Protein AF-A0A957CMR3-F1 (afdb_monomer_lite)

Foldseek 3Di:
DCVVVVVVVVVPDDLVNLQVLLVVLLVVLLVCLVCCVDPNVVVSLVVCVVCVVSNVSSCVSCVVVVVVVSVVSNVNSVVSSVVVVVVPD

pLDDT: mean 84.68, std 15.1, range [46.19, 97.25]

Secondary structure (DSSP, 8-state):
--HHHHHHHHHT--HHHHHHHHHHHHHHHHHTTTGGGSTTHHHHHHHHHHTHHHHHHHHHHHHHTT-HHHHHHHHHHHHHHHHHHHH--

Structure (mmCIF, N/CA/C/O backbone):
data_AF-A0A957CMR3-F1
#
_entry.id   AF-A0A957CMR3-F1
#
loop_
_atom_site.group_PDB
_atom_site.id
_atom_site.type_symbol
_atom_site.label_atom_id
_atom_site.label_alt_id
_atom_site.label_comp_id
_atom_site.label_asym_id
_atom_site.label_entity_id
_atom_site.label_seq_id
_atom_site.pdbx_PDB_ins_code
_atom_site.Cartn_x
_atom_site.Cartn_y
_atom_site.Cartn_z
_atom_site.occupancy
_atom_site.B_iso_or_equiv
_atom_site.auth_seq_id
_atom_site.auth_comp_id
_atom_site.auth_asym_id
_atom_site.auth_atom_id
_atom_site.pdbx_PDB_model_num
ATOM 1 N N . MET A 1 1 ? -13.699 -19.326 5.487 1.00 48.66 1 MET A N 1
ATOM 2 C CA . MET A 1 1 ? -13.401 -19.117 6.920 1.00 48.66 1 MET A CA 1
ATOM 3 C C . MET A 1 1 ? -12.350 -18.000 7.036 1.00 48.66 1 MET A C 1
ATOM 5 O O . MET A 1 1 ? -11.195 -18.280 7.295 1.00 48.66 1 MET A O 1
ATOM 9 N N . HIS A 1 2 ? -12.736 -16.751 6.732 1.00 55.94 2 HIS A N 1
ATOM 10 C CA . HIS A 1 2 ? -11.888 -15.536 6.802 1.00 55.94 2 HIS A CA 1
ATOM 11 C C . HIS A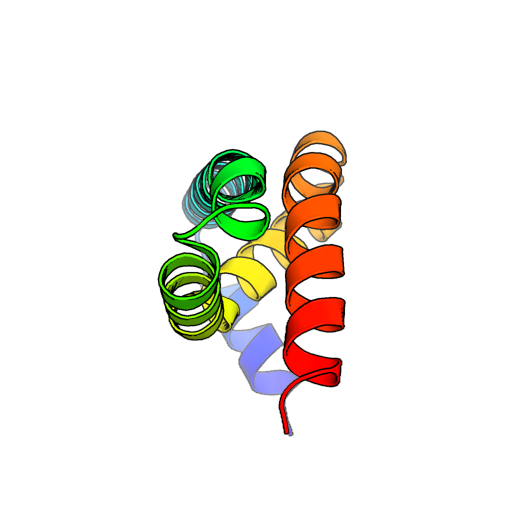 1 2 ? -12.691 -14.302 7.275 1.00 55.94 2 HIS A C 1
ATOM 13 O O . HIS A 1 2 ? -12.105 -13.375 7.823 1.00 55.94 2 HIS A O 1
ATOM 19 N N . GLU A 1 3 ? -14.024 -14.315 7.134 1.00 50.59 3 GLU A N 1
ATOM 20 C CA . GLU A 1 3 ? -14.927 -13.247 7.596 1.00 50.59 3 GLU A CA 1
ATOM 21 C C . GLU A 1 3 ? -14.774 -12.913 9.089 1.00 50.59 3 GLU A C 1
ATOM 23 O O . GLU A 1 3 ? -14.568 -11.759 9.448 1.00 50.59 3 GLU A O 1
ATOM 28 N N . LEU A 1 4 ? -14.807 -13.930 9.958 1.00 52.91 4 LEU A N 1
ATOM 29 C CA . LEU A 1 4 ? -14.782 -13.756 11.416 1.00 52.91 4 LEU A CA 1
ATOM 30 C C . LEU A 1 4 ? -13.436 -13.230 11.937 1.00 52.91 4 LEU A C 1
ATOM 32 O O . LEU A 1 4 ? -13.407 -12.448 12.880 1.00 52.91 4 LEU A O 1
ATOM 36 N N . LEU A 1 5 ? -12.323 -13.609 11.301 1.00 53.28 5 LEU A N 1
ATOM 37 C CA . LEU A 1 5 ? -10.995 -13.092 11.653 1.00 53.28 5 LEU A CA 1
ATOM 38 C C . LEU A 1 5 ? -10.795 -11.653 11.158 1.00 53.28 5 LEU A C 1
ATOM 40 O O . LEU A 1 5 ? -10.177 -10.858 11.862 1.00 53.28 5 LEU A O 1
ATOM 44 N N . ARG A 1 6 ? -11.357 -11.289 9.994 1.00 56.09 6 ARG A N 1
ATOM 45 C CA . ARG A 1 6 ? -11.394 -9.889 9.536 1.00 56.09 6 ARG A CA 1
ATOM 46 C C . ARG A 1 6 ? -12.254 -9.020 10.447 1.00 56.09 6 ARG A C 1
ATOM 48 O O . ARG A 1 6 ? -11.821 -7.927 10.788 1.00 56.09 6 ARG A O 1
ATOM 55 N N . GLN A 1 7 ? -13.427 -9.501 10.859 1.00 53.47 7 GLN A N 1
ATOM 56 C CA . GLN A 1 7 ? -14.305 -8.776 11.782 1.00 53.47 7 GLN A CA 1
ATOM 57 C C . GLN A 1 7 ? -13.641 -8.579 13.150 1.00 53.47 7 GLN A C 1
ATOM 59 O O . GLN A 1 7 ? -13.606 -7.460 13.648 1.00 53.47 7 GLN A O 1
ATOM 64 N N . TYR A 1 8 ? -12.990 -9.608 13.697 1.00 47.62 8 TYR A N 1
ATOM 65 C CA . TYR A 1 8 ? -12.286 -9.498 14.977 1.00 47.62 8 TYR A CA 1
ATOM 66 C C . TYR A 1 8 ? -11.049 -8.580 14.922 1.00 47.62 8 TYR A C 1
ATOM 68 O O . TYR A 1 8 ? -10.788 -7.821 15.853 1.00 47.62 8 TYR A O 1
ATOM 76 N N . ALA A 1 9 ? -10.293 -8.599 13.817 1.00 52.66 9 ALA A N 1
ATOM 77 C CA . ALA A 1 9 ? -9.172 -7.677 13.611 1.00 52.66 9 ALA A CA 1
ATOM 78 C C . ALA A 1 9 ? -9.629 -6.226 13.357 1.00 52.66 9 ALA A C 1
ATOM 80 O O . ALA A 1 9 ? -8.901 -5.288 13.684 1.00 52.66 9 ALA A O 1
ATOM 81 N N . ALA A 1 10 ? -10.821 -6.038 12.782 1.00 55.91 10 ALA A N 1
ATOM 82 C CA . ALA A 1 10 ? -11.436 -4.729 12.585 1.00 55.91 10 ALA A CA 1
ATOM 83 C C . ALA A 1 10 ? -11.957 -4.125 13.902 1.00 55.91 10 ALA A C 1
ATOM 85 O O . ALA A 1 10 ? -11.851 -2.919 14.090 1.00 55.91 10 ALA A O 1
ATOM 86 N N . GLU A 1 11 ? -12.447 -4.946 14.835 1.00 55.59 11 GLU A N 1
ATOM 87 C CA . GLU A 1 11 ? -12.991 -4.488 16.125 1.00 55.59 11 GLU A CA 1
ATOM 88 C C . GLU A 1 11 ? -11.926 -4.016 17.134 1.00 55.59 11 GLU A C 1
ATOM 90 O O . GLU A 1 11 ? -12.252 -3.290 18.070 1.00 55.59 11 GLU A O 1
ATOM 95 N N . GLN A 1 12 ? -10.650 -4.379 16.951 1.00 55.88 12 GLN A N 1
ATOM 96 C CA . GLN A 1 12 ? -9.552 -4.018 17.866 1.00 55.88 12 GLN A CA 1
ATOM 97 C C . GLN A 1 12 ? -8.567 -2.977 17.320 1.00 55.88 12 GLN A C 1
ATOM 99 O O . GLN A 1 12 ? -7.622 -2.600 18.018 1.00 55.88 12 GLN A O 1
ATOM 104 N N . ARG A 1 13 ? -8.736 -2.511 16.080 1.00 65.81 13 ARG A N 1
ATOM 105 C CA . ARG A 1 13 ? -7.801 -1.553 15.484 1.00 65.81 13 ARG A CA 1
ATOM 106 C C . ARG A 1 13 ? -8.168 -0.129 15.874 1.00 65.81 13 ARG A C 1
ATOM 108 O O . ARG A 1 13 ? -9.234 0.355 15.517 1.00 65.81 13 ARG A O 1
ATOM 115 N N . ASP A 1 14 ? -7.240 0.548 16.547 1.00 83.31 14 ASP A N 1
ATOM 116 C CA . ASP A 1 14 ? -7.252 2.004 16.676 1.00 83.31 14 ASP A CA 1
ATOM 117 C C . ASP A 1 14 ? -7.383 2.631 15.269 1.00 83.31 14 ASP A C 1
ATOM 119 O O . ASP A 1 14 ? -6.480 2.449 14.439 1.00 83.31 14 ASP A O 1
ATOM 123 N N . PRO A 1 15 ? -8.487 3.345 14.971 1.00 84.12 15 PRO A N 1
ATOM 124 C CA . PRO A 1 15 ? -8.714 3.944 13.660 1.00 84.12 15 PRO A CA 1
ATOM 125 C C . PRO A 1 15 ? -7.595 4.902 13.243 1.00 84.12 15 PRO A C 1
ATOM 127 O O . PRO A 1 15 ? -7.244 4.961 12.065 1.00 84.12 15 PRO A O 1
ATOM 130 N N . ALA A 1 16 ? -6.978 5.611 14.196 1.00 87.94 16 ALA A N 1
ATOM 131 C CA . ALA A 1 16 ? -5.874 6.519 13.903 1.00 87.94 16 ALA A CA 1
ATOM 132 C C . ALA A 1 16 ? -4.623 5.749 13.455 1.00 87.94 16 ALA A C 1
ATOM 134 O O . ALA A 1 16 ? -3.978 6.124 12.473 1.00 87.94 16 ALA A O 1
ATOM 135 N N . ALA A 1 17 ? -4.314 4.633 14.121 1.00 89.38 17 ALA A N 1
ATOM 136 C CA . ALA A 1 17 ? -3.221 3.751 13.726 1.00 89.38 17 ALA A CA 1
ATOM 137 C C . ALA A 1 17 ? -3.485 3.093 12.361 1.00 89.38 17 ALA A C 1
ATOM 139 O O . ALA A 1 17 ? -2.578 3.009 11.531 1.00 89.38 17 ALA A O 1
ATOM 140 N N . ALA A 1 18 ? -4.726 2.673 12.093 1.00 89.38 18 ALA A N 1
ATOM 141 C CA . ALA A 1 18 ? -5.117 2.103 10.805 1.00 89.38 18 ALA A CA 1
ATOM 142 C C . ALA A 1 18 ? -4.988 3.122 9.661 1.00 89.38 18 ALA A C 1
ATOM 144 O O . ALA A 1 18 ? -4.453 2.786 8.602 1.00 89.38 18 ALA A O 1
ATOM 145 N N . ALA A 1 19 ? -5.416 4.367 9.882 1.00 91.69 19 ALA A N 1
ATOM 146 C CA . ALA A 1 19 ? -5.289 5.450 8.913 1.00 91.69 19 ALA A CA 1
ATOM 147 C C . ALA A 1 19 ? -3.820 5.831 8.664 1.00 91.69 19 ALA A C 1
ATOM 149 O O . ALA A 1 19 ? -3.414 5.995 7.514 1.00 91.69 19 ALA A O 1
ATOM 150 N N . ALA A 1 20 ? -2.994 5.915 9.713 1.00 93.31 20 ALA A N 1
ATOM 151 C CA . ALA A 1 20 ? -1.560 6.184 9.577 1.00 93.31 20 ALA A CA 1
ATOM 152 C C . ALA A 1 20 ? -0.838 5.069 8.802 1.00 93.31 20 ALA A C 1
ATOM 154 O O . ALA A 1 20 ? -0.037 5.344 7.907 1.00 93.31 20 ALA A O 1
ATOM 155 N N . HIS A 1 21 ? -1.170 3.811 9.096 1.00 94.75 21 HIS A N 1
ATOM 156 C CA . HIS A 1 21 ? -0.684 2.653 8.353 1.00 94.75 21 HIS A CA 1
ATOM 157 C C . HIS A 1 21 ? -1.100 2.714 6.876 1.00 94.75 21 HIS A C 1
ATOM 159 O O . HIS A 1 21 ? -0.271 2.516 5.988 1.00 94.75 21 HIS A O 1
ATOM 165 N N . ALA A 1 22 ? -2.368 3.027 6.596 1.00 94.81 22 ALA A N 1
ATOM 166 C CA . ALA A 1 22 ? -2.862 3.145 5.229 1.00 94.81 22 ALA A CA 1
ATOM 167 C C . ALA A 1 22 ? -2.156 4.262 4.448 1.00 94.81 22 ALA A C 1
ATOM 169 O O . ALA A 1 22 ? -1.718 4.037 3.320 1.00 94.81 22 ALA A O 1
ATOM 170 N N . ALA A 1 23 ? -1.965 5.428 5.071 1.00 96.69 23 ALA A N 1
ATOM 171 C CA . ALA A 1 23 ? -1.217 6.538 4.490 1.00 96.69 23 ALA A CA 1
ATOM 172 C C . ALA A 1 23 ? 0.234 6.147 4.165 1.00 96.69 23 ALA A C 1
ATOM 174 O O . ALA A 1 23 ? 0.727 6.445 3.076 1.00 96.69 23 ALA A O 1
ATOM 175 N N . TYR A 1 24 ? 0.907 5.453 5.089 1.00 97.25 24 TYR A N 1
ATOM 176 C CA . TYR A 1 24 ? 2.276 4.981 4.893 1.00 97.25 24 TYR A CA 1
ATOM 177 C C . TYR A 1 24 ? 2.380 4.057 3.677 1.00 97.25 24 TYR A C 1
ATOM 179 O O . TYR A 1 24 ? 3.195 4.303 2.788 1.00 97.25 24 TYR A O 1
ATOM 187 N N . PHE A 1 25 ? 1.533 3.027 3.603 1.00 96.44 25 PHE A N 1
ATOM 188 C CA . PHE A 1 25 ? 1.592 2.061 2.506 1.00 96.44 25 PHE A CA 1
ATOM 189 C C . PHE A 1 25 ? 1.133 2.645 1.167 1.00 96.44 25 PHE A C 1
ATOM 191 O O . PHE A 1 25 ? 1.649 2.230 0.130 1.00 96.44 25 PHE A O 1
ATOM 198 N N . ALA A 1 26 ? 0.249 3.649 1.169 1.00 96.25 26 ALA A N 1
ATOM 199 C CA . ALA A 1 26 ? -0.098 4.390 -0.040 1.00 96.25 26 ALA A CA 1
ATOM 200 C C . ALA A 1 26 ? 1.118 5.110 -0.637 1.00 96.25 26 ALA A C 1
ATOM 202 O O . ALA A 1 26 ? 1.435 4.918 -1.813 1.00 96.25 26 ALA A O 1
ATOM 203 N N . VAL A 1 27 ? 1.851 5.860 0.191 1.00 96.88 27 VAL A N 1
ATOM 204 C CA . VAL A 1 27 ? 3.083 6.539 -0.234 1.00 96.88 27 VAL A CA 1
ATOM 205 C C . VAL A 1 27 ? 4.150 5.519 -0.628 1.00 96.88 27 VAL A C 1
ATOM 207 O O . VAL A 1 27 ? 4.750 5.633 -1.695 1.00 96.88 27 VAL A O 1
ATOM 210 N N . TRP A 1 28 ? 4.366 4.491 0.193 1.00 96.19 28 TRP A N 1
ATOM 211 C CA . TRP A 1 28 ? 5.354 3.447 -0.069 1.00 96.19 28 TRP A CA 1
ATOM 212 C C . TRP A 1 28 ? 5.116 2.769 -1.425 1.00 96.19 28 TRP A C 1
ATOM 214 O O . TRP A 1 28 ? 6.040 2.687 -2.233 1.00 96.19 28 TRP A O 1
ATOM 224 N N . MET A 1 29 ? 3.874 2.385 -1.736 1.00 94.88 29 MET A N 1
ATOM 225 C CA . MET A 1 29 ? 3.520 1.819 -3.041 1.00 94.88 29 MET A CA 1
ATOM 226 C C . MET A 1 29 ? 3.781 2.796 -4.191 1.00 94.88 29 MET A C 1
ATOM 228 O O . MET A 1 29 ? 4.377 2.405 -5.197 1.00 94.88 29 MET A O 1
ATOM 232 N N . ALA A 1 30 ? 3.403 4.069 -4.043 1.00 93.81 30 ALA A N 1
ATOM 233 C CA . ALA A 1 30 ? 3.629 5.081 -5.074 1.00 93.81 30 ALA A CA 1
ATOM 234 C C . ALA A 1 30 ? 5.126 5.272 -5.383 1.00 93.81 30 ALA A C 1
ATOM 236 O O . ALA A 1 30 ? 5.508 5.405 -6.547 1.00 93.81 30 ALA A O 1
ATOM 237 N N . THR A 1 31 ? 5.992 5.207 -4.365 1.00 92.62 31 THR A N 1
ATOM 238 C CA . THR A 1 31 ? 7.451 5.328 -4.549 1.00 92.62 31 THR A CA 1
ATOM 239 C C . THR A 1 31 ? 8.082 4.148 -5.288 1.00 92.62 31 THR A C 1
ATOM 241 O O . THR A 1 31 ? 9.168 4.297 -5.838 1.00 92.62 31 THR A O 1
ATOM 244 N N . ARG A 1 32 ? 7.400 2.996 -5.364 1.00 90.44 32 ARG A N 1
ATOM 245 C CA . ARG A 1 32 ? 7.895 1.777 -6.028 1.00 90.44 32 ARG A CA 1
ATOM 246 C C . ARG A 1 32 ? 7.550 1.697 -7.513 1.00 90.44 32 ARG A C 1
ATOM 248 O O . ARG A 1 32 ? 8.071 0.832 -8.211 1.00 90.44 32 ARG A O 1
ATOM 255 N N . VAL A 1 33 ? 6.700 2.589 -8.031 1.00 86.25 33 VAL A N 1
ATOM 256 C CA . VAL A 1 33 ? 6.321 2.603 -9.458 1.00 86.25 33 VAL A CA 1
ATOM 257 C C . VAL A 1 33 ? 7.531 2.698 -10.403 1.00 86.25 33 VAL A C 1
ATOM 259 O O . VAL A 1 33 ? 7.522 1.976 -11.402 1.00 86.25 33 VAL A O 1
ATOM 262 N N . PRO A 1 34 ? 8.558 3.534 -10.146 1.00 87.75 34 PRO A N 1
ATOM 263 C CA . PRO A 1 34 ? 9.754 3.583 -10.989 1.00 87.75 34 PRO A CA 1
ATOM 264 C C . PRO A 1 34 ? 10.564 2.284 -10.924 1.00 87.75 34 PRO A C 1
ATOM 266 O O . PRO A 1 34 ? 10.917 1.746 -11.968 1.00 87.75 34 PRO A O 1
ATOM 269 N N . GLU A 1 35 ? 10.758 1.740 -9.720 1.00 88.75 35 GLU A N 1
ATOM 270 C CA . GLU A 1 35 ? 11.526 0.507 -9.486 1.00 88.75 35 GLU A CA 1
ATOM 271 C C . GLU A 1 35 ? 10.859 -0.717 -10.142 1.00 88.75 35 GLU A C 1
ATOM 273 O O . GLU A 1 35 ? 11.519 -1.640 -10.599 1.00 88.75 35 GLU A O 1
ATOM 278 N N . LEU A 1 36 ? 9.529 -0.712 -10.275 1.00 84.44 36 LEU A N 1
ATOM 279 C CA . LEU A 1 36 ? 8.777 -1.720 -11.033 1.00 84.44 36 LEU A CA 1
ATOM 280 C C . LEU A 1 36 ? 8.968 -1.634 -12.561 1.00 84.44 36 LEU A C 1
ATOM 282 O O . LEU A 1 36 ? 8.377 -2.433 -13.288 1.00 84.44 36 LEU A O 1
ATOM 286 N N . ARG A 1 37 ? 9.709 -0.643 -13.068 1.00 84.06 37 ARG A N 1
ATOM 287 C CA . ARG A 1 37 ? 9.923 -0.394 -14.504 1.00 84.06 37 ARG A CA 1
ATOM 288 C C . ARG A 1 37 ? 11.392 -0.464 -14.920 1.00 84.06 37 ARG A C 1
ATOM 290 O O . ARG A 1 37 ? 11.667 -0.320 -16.110 1.00 84.06 37 ARG A O 1
ATOM 297 N N . ASP A 1 38 ? 12.310 -0.640 -13.979 1.00 88.75 38 ASP A N 1
ATOM 298 C CA . ASP A 1 38 ? 13.748 -0.603 -14.228 1.00 88.75 38 ASP A CA 1
ATOM 299 C C . ASP A 1 38 ? 14.440 -1.917 -13.823 1.00 88.75 38 ASP A C 1
ATOM 301 O O . ASP A 1 38 ? 13.808 -2.955 -13.613 1.00 88.75 38 ASP A O 1
ATOM 305 N N . GLU A 1 39 ? 15.769 -1.891 -13.762 1.00 86.19 39 GLU A N 1
ATOM 306 C CA . GLU A 1 39 ? 16.603 -3.035 -13.388 1.00 86.19 39 GLU A CA 1
ATOM 307 C C . GLU A 1 39 ? 16.356 -3.553 -11.958 1.00 86.19 39 GLU A C 1
ATOM 309 O O . GLU A 1 39 ? 16.709 -4.693 -11.650 1.00 86.19 39 GLU A O 1
ATOM 314 N N . ARG A 1 40 ? 15.683 -2.773 -11.101 1.00 88.31 40 ARG A N 1
ATOM 315 C CA . ARG A 1 40 ? 15.304 -3.147 -9.731 1.00 88.31 40 ARG A CA 1
ATOM 316 C C . ARG A 1 40 ? 13.946 -3.841 -9.646 1.00 88.31 40 ARG A C 1
ATOM 318 O O . ARG A 1 40 ? 13.520 -4.203 -8.549 1.00 88.31 40 ARG A O 1
ATOM 325 N N . GLN A 1 41 ? 13.294 -4.114 -10.781 1.00 91.19 41 GLN A N 1
ATOM 326 C CA . GLN A 1 41 ? 11.964 -4.731 -10.831 1.00 91.19 41 GLN A CA 1
ATOM 327 C C . GLN A 1 41 ? 11.865 -6.005 -9.983 1.00 91.19 41 GLN A C 1
ATOM 329 O O . GLN A 1 41 ? 10.883 -6.185 -9.269 1.00 91.19 41 GLN A O 1
ATOM 334 N N . GLY A 1 42 ? 12.867 -6.889 -10.029 1.00 88.62 42 GLY A N 1
ATOM 335 C CA . GLY A 1 42 ? 12.857 -8.129 -9.243 1.00 88.62 42 GLY A CA 1
ATOM 336 C C . GLY A 1 42 ? 12.837 -7.885 -7.729 1.00 88.62 42 GLY A C 1
ATOM 337 O O . GLY A 1 42 ? 12.057 -8.514 -7.015 1.00 88.62 42 GLY A O 1
ATOM 338 N N . GLU A 1 43 ? 13.643 -6.934 -7.251 1.00 91.69 43 GLU A N 1
ATOM 339 C CA . GLU A 1 43 ? 13.691 -6.522 -5.842 1.00 91.69 43 GLU A CA 1
ATOM 340 C C . GLU A 1 43 ? 12.362 -5.882 -5.420 1.00 91.69 43 GLU A C 1
ATOM 342 O O . GLU A 1 43 ? 11.769 -6.282 -4.417 1.00 91.69 43 GLU A O 1
ATOM 347 N N . ALA A 1 44 ? 11.839 -4.953 -6.225 1.00 91.56 44 ALA A N 1
ATOM 348 C CA . ALA A 1 44 ? 10.567 -4.289 -5.956 1.00 91.56 44 ALA A CA 1
ATOM 349 C C . ALA A 1 44 ? 9.392 -5.281 -5.912 1.00 91.56 44 ALA A C 1
ATOM 351 O O . ALA A 1 44 ? 8.556 -5.210 -5.011 1.00 91.56 44 ALA A O 1
ATOM 352 N N . LEU A 1 45 ? 9.344 -6.250 -6.834 1.00 91.94 45 LEU A N 1
ATOM 353 C CA . LEU A 1 45 ? 8.347 -7.324 -6.817 1.00 91.94 45 LEU A CA 1
ATOM 354 C C . LEU A 1 45 ? 8.454 -8.175 -5.548 1.00 91.94 45 LEU A C 1
ATOM 356 O O . LEU A 1 45 ? 7.429 -8.498 -4.949 1.00 91.94 45 LEU A O 1
ATOM 360 N N . HIS A 1 46 ? 9.671 -8.526 -5.125 1.00 92.19 46 HIS A N 1
ATOM 361 C CA . HIS A 1 46 ? 9.884 -9.306 -3.909 1.00 92.19 46 HIS A CA 1
ATOM 362 C C . HIS A 1 46 ? 9.423 -8.549 -2.655 1.00 92.19 46 HIS A C 1
ATOM 364 O O . HIS A 1 46 ? 8.684 -9.105 -1.843 1.00 92.19 46 HIS A O 1
ATOM 370 N N . LEU A 1 47 ? 9.783 -7.269 -2.530 1.00 93.06 47 LEU A N 1
ATOM 371 C CA . LEU A 1 47 ? 9.374 -6.421 -1.408 1.00 93.06 47 LEU A CA 1
ATOM 372 C C . LEU A 1 47 ? 7.853 -6.227 -1.360 1.00 93.06 47 LEU A C 1
ATOM 374 O O . LEU A 1 47 ? 7.250 -6.357 -0.299 1.00 93.06 47 LEU A O 1
ATOM 378 N 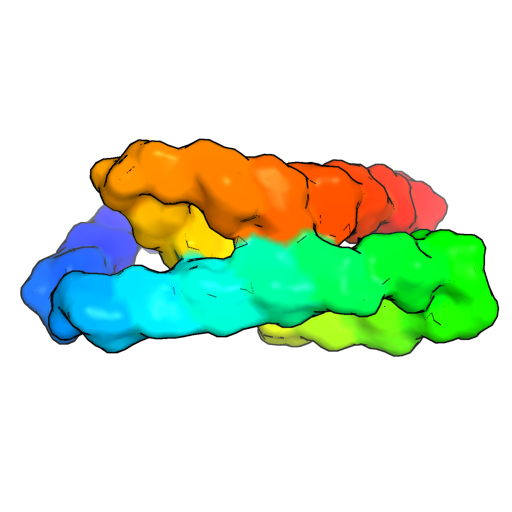N . ILE A 1 48 ? 7.212 -5.972 -2.505 1.00 92.19 48 ILE A N 1
ATOM 379 C CA . ILE A 1 48 ? 5.747 -5.857 -2.582 1.00 92.19 48 ILE A CA 1
ATOM 380 C C . ILE A 1 48 ? 5.076 -7.188 -2.235 1.00 92.19 48 ILE A C 1
ATOM 382 O O . ILE A 1 48 ? 4.040 -7.184 -1.578 1.00 92.19 48 ILE A O 1
ATOM 386 N N . ALA A 1 49 ? 5.652 -8.326 -2.630 1.00 91.69 49 ALA A N 1
ATOM 387 C CA . ALA A 1 49 ? 5.122 -9.635 -2.259 1.00 91.69 49 ALA A CA 1
ATOM 388 C C . ALA A 1 49 ? 5.217 -9.895 -0.747 1.00 91.69 49 ALA A C 1
ATOM 390 O O . ALA A 1 49 ? 4.263 -10.415 -0.170 1.00 91.69 49 ALA A O 1
ATOM 391 N N . LEU A 1 50 ? 6.329 -9.508 -0.112 1.00 93.44 50 LEU A N 1
ATOM 392 C CA . LEU A 1 50 ? 6.525 -9.632 1.335 1.00 93.44 50 LEU A CA 1
ATOM 393 C C . LEU A 1 50 ? 5.515 -8.779 2.118 1.00 93.44 50 LEU A C 1
ATOM 395 O O . LEU A 1 50 ? 4.929 -9.244 3.091 1.00 93.44 50 LEU A O 1
ATOM 399 N N . GLU A 1 51 ? 5.266 -7.558 1.646 1.00 94.38 51 GLU A N 1
ATOM 400 C CA . GLU A 1 51 ? 4.377 -6.585 2.289 1.00 94.38 51 GLU A CA 1
ATOM 401 C C . GLU A 1 51 ? 2.922 -6.654 1.791 1.00 94.38 51 GLU A C 1
ATOM 403 O O . GLU A 1 51 ? 2.090 -5.831 2.175 1.00 94.38 51 GLU A O 1
ATOM 408 N N . PHE A 1 52 ? 2.571 -7.629 0.944 1.00 90.62 52 PHE A N 1
ATOM 409 C CA . PHE A 1 52 ? 1.280 -7.641 0.249 1.00 90.62 52 PHE A CA 1
ATOM 410 C C . PHE A 1 52 ? 0.083 -7.632 1.209 1.00 90.62 52 PHE A C 1
ATOM 412 O O . PHE A 1 52 ? -0.898 -6.936 0.959 1.00 90.62 52 PHE A O 1
ATOM 419 N N . GLY A 1 53 ? 0.172 -8.349 2.335 1.00 89.50 53 GLY A N 1
ATOM 420 C CA . GLY A 1 53 ? -0.878 -8.343 3.361 1.00 89.50 53 GLY A CA 1
ATOM 421 C C . GLY A 1 53 ? -1.061 -6.974 4.030 1.00 89.50 53 GLY A C 1
ATOM 422 O O . GLY A 1 53 ? -2.186 -6.579 4.337 1.00 89.50 53 GLY A O 1
ATOM 423 N N . ASN A 1 54 ? 0.024 -6.213 4.199 1.00 91.56 54 ASN A N 1
ATOM 424 C CA . ASN A 1 54 ? -0.036 -4.854 4.732 1.00 91.56 54 ASN A CA 1
ATOM 425 C C . ASN A 1 54 ? -0.606 -3.878 3.694 1.00 91.56 54 ASN A C 1
ATOM 427 O O . ASN A 1 54 ? -1.450 -3.047 4.028 1.00 91.56 54 ASN A O 1
ATOM 431 N N . VAL A 1 55 ? -0.244 -4.032 2.419 1.00 94.00 55 VAL A N 1
ATOM 432 C CA . VAL A 1 55 ? -0.840 -3.253 1.323 1.00 94.00 55 VAL A CA 1
ATOM 433 C C . VAL A 1 55 ? -2.338 -3.552 1.174 1.00 94.00 55 VAL A C 1
ATOM 435 O O . VAL A 1 55 ? -3.130 -2.626 1.017 1.00 94.00 55 VAL A O 1
ATOM 438 N N . GLU A 1 56 ? -2.762 -4.814 1.291 1.00 92.75 56 GLU A N 1
ATOM 439 C CA . GLU A 1 56 ? -4.184 -5.182 1.278 1.00 92.75 56 GLU A CA 1
ATOM 440 C C . GLU A 1 56 ? -4.927 -4.541 2.460 1.00 92.75 56 GLU A C 1
ATOM 442 O O . GLU A 1 56 ? -5.983 -3.937 2.272 1.00 92.75 56 GLU A O 1
ATOM 447 N N . ALA A 1 57 ? -4.363 -4.604 3.669 1.00 91.94 57 ALA A N 1
ATOM 448 C CA . ALA A 1 57 ? -4.946 -3.955 4.839 1.00 91.94 57 ALA A CA 1
ATOM 449 C C . ALA A 1 57 ? -5.070 -2.431 4.661 1.00 91.94 57 ALA A C 1
ATOM 451 O O . ALA A 1 57 ? -6.112 -1.863 4.985 1.00 91.94 57 ALA A O 1
ATOM 452 N N . ALA A 1 58 ? -4.042 -1.776 4.115 1.00 94.06 58 ALA A N 1
ATOM 453 C CA . ALA A 1 58 ? -4.058 -0.350 3.794 1.00 94.06 58 ALA A CA 1
ATOM 454 C C . ALA A 1 58 ? -5.136 0.004 2.758 1.00 94.06 58 ALA A C 1
ATOM 456 O O . ALA A 1 58 ? -5.849 0.995 2.922 1.00 94.06 58 ALA A O 1
ATOM 457 N N . TRP A 1 59 ? -5.298 -0.827 1.726 1.00 94.06 59 TRP A N 1
ATOM 458 C CA . TRP A 1 59 ? -6.337 -0.672 0.710 1.00 94.06 59 TRP A CA 1
ATOM 459 C C . TRP A 1 59 ? -7.746 -0.762 1.304 1.00 94.06 59 TRP A C 1
ATOM 461 O O . TRP A 1 59 ? -8.594 0.072 0.995 1.00 94.06 59 TRP A O 1
ATOM 471 N N . GLN A 1 60 ? -7.999 -1.736 2.187 1.00 93.81 60 GLN A N 1
ATOM 472 C CA . GLN A 1 60 ? -9.302 -1.875 2.848 1.00 93.81 60 GLN A CA 1
ATOM 473 C C . GLN A 1 60 ? -9.622 -0.674 3.745 1.00 93.81 60 GLN A C 1
ATOM 475 O O . GLN A 1 60 ? -10.743 -0.172 3.697 1.00 93.81 60 GLN A O 1
ATOM 480 N N . THR A 1 61 ? -8.644 -0.161 4.501 1.00 93.44 61 THR A N 1
ATOM 481 C CA . THR A 1 61 ? -8.823 1.077 5.277 1.00 93.44 61 THR A CA 1
ATOM 482 C C . THR A 1 61 ? -9.121 2.266 4.363 1.00 93.44 61 THR A C 1
ATOM 484 O O . THR A 1 61 ? -10.059 3.015 4.613 1.00 93.44 61 THR A O 1
ATOM 487 N N . ALA A 1 62 ? -8.379 2.424 3.262 1.00 94.00 62 ALA A N 1
ATOM 488 C CA . ALA A 1 62 ? -8.603 3.520 2.323 1.00 94.00 62 ALA A CA 1
ATOM 489 C C . ALA A 1 62 ? -9.990 3.456 1.654 1.00 94.00 62 ALA A C 1
ATOM 491 O O . ALA A 1 62 ? -10.603 4.498 1.427 1.00 94.00 62 ALA A O 1
ATOM 492 N N . LEU A 1 63 ? -10.502 2.252 1.368 1.00 93.75 63 LEU A N 1
ATOM 493 C CA . LEU A 1 63 ? -11.875 2.047 0.898 1.00 93.75 63 LEU A CA 1
ATOM 494 C C . LEU A 1 63 ? -12.907 2.428 1.964 1.00 93.75 63 LEU A C 1
ATOM 496 O O . LEU A 1 63 ? -13.847 3.154 1.651 1.00 93.75 63 LEU A O 1
ATOM 500 N N . ALA A 1 64 ? -12.732 1.958 3.203 1.00 92.25 64 ALA A N 1
ATOM 501 C CA . ALA A 1 64 ? -13.649 2.250 4.304 1.00 92.25 64 ALA A CA 1
ATOM 502 C C . ALA A 1 64 ? -13.748 3.761 4.587 1.00 92.25 64 ALA A C 1
ATOM 504 O O . ALA A 1 64 ? -14.843 4.284 4.787 1.00 92.25 64 ALA A O 1
ATOM 505 N N . ASP A 1 65 ? -12.619 4.467 4.503 1.00 91.69 65 ASP A N 1
ATOM 506 C CA . ASP A 1 65 ? -12.520 5.902 4.787 1.00 91.69 65 ASP A CA 1
ATOM 507 C C . ASP A 1 65 ? -12.757 6.793 3.549 1.00 91.69 65 ASP A C 1
ATOM 509 O O . ASP A 1 65 ? -12.606 8.014 3.624 1.00 91.69 65 ASP A O 1
ATOM 513 N N . ASN A 1 66 ? -13.113 6.217 2.392 1.00 94.88 66 ASN A N 1
ATOM 514 C CA . ASN A 1 66 ? -13.271 6.922 1.108 1.00 94.88 66 ASN A CA 1
ATOM 515 C C . ASN A 1 66 ? -12.043 7.769 0.701 1.00 94.88 66 ASN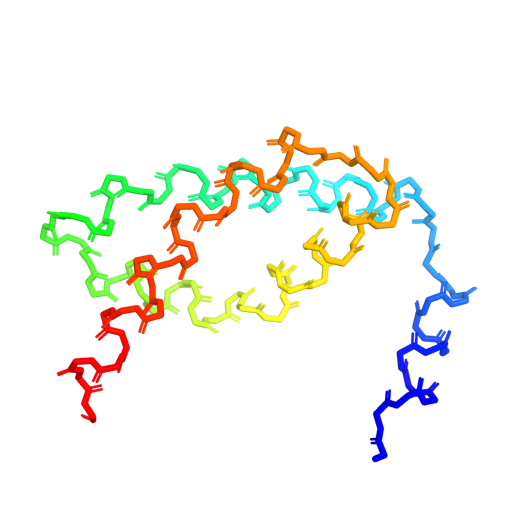 A C 1
ATOM 517 O O . ASN A 1 66 ? -12.159 8.832 0.085 1.00 94.88 66 ASN A O 1
ATOM 521 N N . ARG A 1 67 ? -10.836 7.297 1.027 1.00 96.44 67 ARG A N 1
ATOM 522 C CA . ARG A 1 67 ? -9.558 7.946 0.699 1.00 96.44 67 ARG A CA 1
ATOM 523 C C . ARG A 1 67 ? -9.106 7.594 -0.712 1.00 96.44 67 ARG A C 1
ATOM 525 O O . ARG A 1 67 ? -8.156 6.842 -0.929 1.00 96.44 67 ARG A O 1
ATOM 532 N N . PHE A 1 68 ? -9.805 8.154 -1.698 1.00 94.38 68 PHE A N 1
ATOM 533 C CA . PHE A 1 68 ? -9.520 7.932 -3.121 1.00 94.38 68 PHE A CA 1
ATOM 534 C C . PHE A 1 68 ? -8.103 8.350 -3.531 1.00 94.38 68 PHE A C 1
ATOM 536 O O . PHE A 1 68 ? -7.531 7.759 -4.443 1.00 94.38 68 PHE A O 1
ATOM 543 N N . ASP A 1 69 ? -7.514 9.321 -2.835 1.00 96.00 69 ASP A N 1
ATOM 544 C CA . ASP A 1 69 ? -6.124 9.736 -3.008 1.00 96.00 69 ASP A CA 1
ATOM 545 C C . ASP A 1 69 ? -5.133 8.611 -2.677 1.00 96.00 69 ASP A C 1
ATOM 547 O O . ASP A 1 69 ? -4.151 8.416 -3.395 1.00 96.00 69 ASP A O 1
ATOM 551 N N . TRP A 1 70 ? -5.398 7.837 -1.624 1.00 96.69 70 TRP A N 1
ATOM 552 C CA . TRP A 1 70 ? -4.578 6.684 -1.245 1.00 96.69 70 TRP A CA 1
ATOM 553 C C 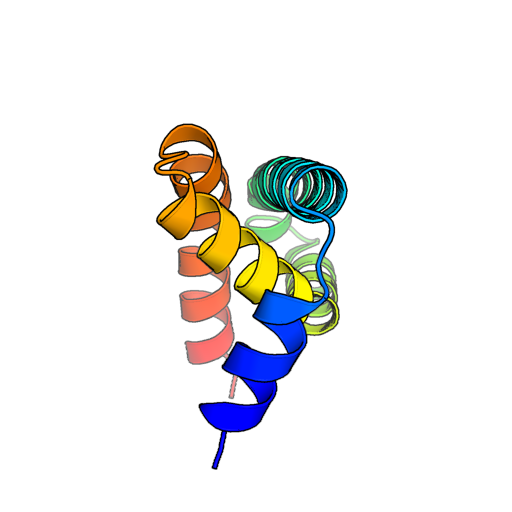. TRP A 1 70 ? -4.810 5.495 -2.173 1.00 96.69 70 TRP A C 1
ATOM 555 O O . TRP A 1 70 ? -3.857 4.836 -2.588 1.00 96.69 70 TRP A O 1
ATOM 565 N N . LEU A 1 71 ? -6.065 5.255 -2.560 1.00 94.88 71 LEU A N 1
ATOM 566 C CA . LEU A 1 71 ? -6.405 4.212 -3.529 1.00 94.88 71 LEU A CA 1
ATOM 567 C C . LEU A 1 71 ? -5.714 4.459 -4.874 1.00 94.88 71 LEU A C 1
ATOM 569 O O . LEU A 1 71 ? -5.117 3.540 -5.427 1.00 94.88 71 LEU A O 1
ATOM 573 N N . ALA A 1 72 ? -5.720 5.700 -5.367 1.00 94.56 72 ALA A N 1
ATOM 574 C CA . ALA A 1 72 ? -5.039 6.069 -6.606 1.00 94.56 72 ALA A CA 1
ATOM 575 C C . ALA A 1 72 ? -3.521 5.824 -6.532 1.00 94.56 72 ALA A C 1
ATOM 577 O O . ALA A 1 72 ? -2.945 5.277 -7.472 1.00 94.56 72 ALA A O 1
ATOM 578 N N . GLN A 1 73 ? -2.887 6.160 -5.403 1.00 94.69 73 GLN A N 1
ATOM 579 C CA . GLN A 1 73 ? -1.455 5.927 -5.172 1.00 94.69 73 GLN A CA 1
ATOM 580 C C . GLN A 1 73 ? -1.078 4.438 -5.187 1.00 94.69 73 GLN A C 1
ATOM 582 O O . GLN A 1 73 ? -0.011 4.075 -5.677 1.00 94.69 73 GLN A O 1
ATOM 587 N N . MET A 1 74 ? -1.957 3.567 -4.686 1.00 95.25 74 MET A N 1
ATOM 588 C CA . MET A 1 74 ? -1.720 2.120 -4.654 1.00 95.25 74 MET A CA 1
ATOM 589 C C . MET A 1 74 ? -2.133 1.407 -5.949 1.00 95.25 74 MET A C 1
ATOM 591 O O . MET A 1 74 ? -1.568 0.363 -6.275 1.00 95.25 74 MET A O 1
ATOM 595 N N . ALA A 1 75 ? -3.100 1.944 -6.696 1.00 93.81 75 ALA A N 1
ATOM 596 C CA . ALA A 1 75 ? -3.728 1.253 -7.823 1.00 93.81 75 ALA A CA 1
ATOM 597 C C . ALA A 1 75 ? -2.753 0.951 -8.969 1.00 93.81 75 ALA A C 1
ATOM 599 O O . ALA A 1 75 ? -2.700 -0.182 -9.453 1.00 93.81 75 ALA A O 1
ATOM 600 N N . GLU A 1 76 ? -1.964 1.940 -9.397 1.00 90.69 76 GLU A N 1
ATOM 601 C CA . GLU A 1 76 ? -0.982 1.739 -10.466 1.00 90.69 76 GLU A CA 1
ATOM 602 C C . GLU A 1 76 ? 0.074 0.668 -10.115 1.00 90.69 76 GLU A C 1
ATOM 604 O O . GLU A 1 76 ? 0.224 -0.293 -10.883 1.00 90.69 76 GLU A O 1
ATOM 609 N N . PRO A 1 77 ? 0.818 0.781 -8.997 1.00 90.56 77 PRO A N 1
ATOM 610 C CA . PRO A 1 77 ? 1.836 -0.206 -8.648 1.00 90.56 77 PRO A CA 1
ATOM 611 C C . PRO A 1 77 ? 1.238 -1.598 -8.396 1.00 90.56 77 PRO A C 1
ATOM 613 O O . PRO A 1 77 ? 1.840 -2.586 -8.817 1.00 90.56 77 PRO A O 1
ATOM 616 N N . LEU A 1 78 ? 0.034 -1.706 -7.813 1.00 91.81 78 LEU A N 1
ATOM 617 C CA . LEU A 1 78 ? -0.665 -2.992 -7.658 1.00 91.81 78 LEU A CA 1
ATOM 618 C C . LEU A 1 78 ? -1.023 -3.629 -9.003 1.00 91.81 78 LEU A C 1
ATOM 620 O O . LEU A 1 78 ? -0.796 -4.824 -9.196 1.00 91.81 78 LEU A O 1
ATOM 624 N N . SER A 1 79 ? -1.546 -2.846 -9.950 1.00 90.00 79 SER A N 1
ATOM 625 C CA . SER A 1 79 ? -1.867 -3.348 -11.289 1.00 90.00 79 SER A CA 1
ATOM 626 C C . SER A 1 79 ? -0.621 -3.874 -12.002 1.00 90.00 79 SER A C 1
ATOM 628 O O . SER A 1 79 ? -0.677 -4.930 -12.637 1.00 90.00 79 SER A O 1
ATOM 630 N N . ARG A 1 80 ? 0.510 -3.169 -11.880 1.00 90.00 80 ARG A N 1
ATOM 631 C CA . ARG A 1 80 ? 1.794 -3.600 -12.452 1.00 90.00 80 ARG A CA 1
ATOM 632 C C . ARG A 1 80 ? 2.317 -4.861 -11.779 1.00 90.00 80 ARG A C 1
ATOM 634 O O . ARG A 1 80 ? 2.676 -5.803 -12.477 1.00 90.00 80 ARG A O 1
ATOM 641 N N . PHE A 1 81 ? 2.312 -4.903 -10.449 1.00 89.62 81 PHE A N 1
ATOM 642 C CA . PHE A 1 81 ? 2.698 -6.082 -9.679 1.00 89.62 81 PHE A CA 1
ATOM 643 C C . PHE A 1 81 ? 1.888 -7.317 -10.098 1.00 89.62 81 PHE A C 1
ATOM 645 O O . PHE A 1 81 ? 2.471 -8.358 -10.399 1.00 89.62 81 PHE A O 1
ATOM 652 N N . ALA A 1 82 ? 0.561 -7.190 -10.201 1.00 87.75 82 ALA A N 1
ATOM 653 C CA . ALA A 1 82 ? -0.317 -8.274 -10.635 1.00 87.75 82 ALA A CA 1
ATOM 654 C C . ALA A 1 82 ? -0.012 -8.733 -12.072 1.00 87.75 82 ALA A C 1
ATOM 656 O O . ALA A 1 82 ? 0.072 -9.934 -12.330 1.00 87.75 82 ALA A O 1
ATOM 657 N N . HIS A 1 83 ? 0.210 -7.792 -12.997 1.00 88.50 83 HIS A N 1
ATOM 658 C CA . HIS A 1 83 ? 0.571 -8.109 -14.380 1.00 88.50 83 HIS A CA 1
ATOM 659 C C . HIS A 1 83 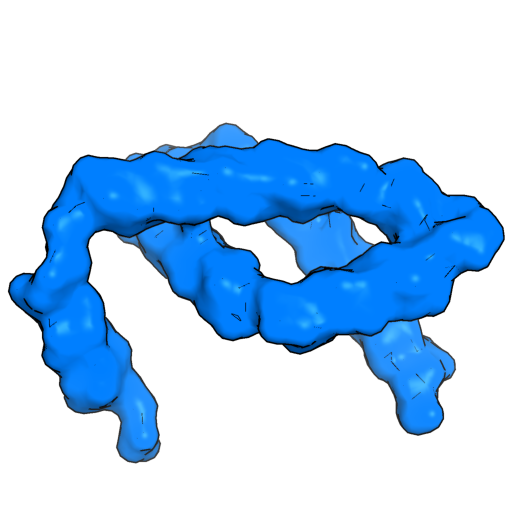? 1.919 -8.842 -14.478 1.00 88.50 83 HIS A C 1
ATOM 661 O O . HIS A 1 83 ? 2.035 -9.831 -15.199 1.00 88.50 83 HIS A O 1
ATOM 667 N N . LEU A 1 84 ? 2.930 -8.381 -13.738 1.00 86.88 84 LEU A N 1
ATOM 668 C CA . LEU A 1 84 ? 4.276 -8.956 -13.749 1.00 86.88 84 LEU A CA 1
ATOM 669 C C . LEU A 1 84 ? 4.316 -10.344 -13.094 1.00 86.88 84 LEU A C 1
ATOM 671 O O . LEU A 1 84 ? 4.918 -11.254 -13.659 1.00 86.88 84 LEU A O 1
ATOM 675 N N . ARG A 1 85 ? 3.612 -10.550 -11.972 1.00 80.38 85 ARG A N 1
ATOM 676 C CA . ARG A 1 85 ? 3.453 -11.883 -11.358 1.00 80.38 85 ARG A CA 1
ATOM 677 C C . ARG A 1 85 ? 2.700 -12.863 -12.250 1.00 80.38 85 ARG A C 1
ATOM 679 O O . ARG A 1 85 ? 3.036 -14.036 -12.262 1.00 80.38 85 ARG A O 1
ATOM 686 N N . GLY A 1 86 ? 1.700 -12.407 -13.004 1.00 76.25 86 GLY A N 1
ATOM 687 C CA . GLY A 1 86 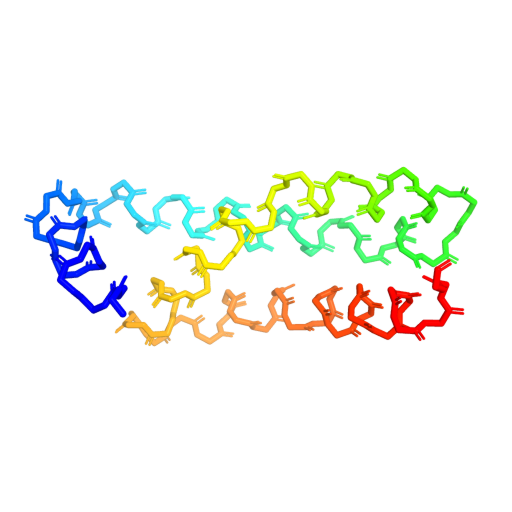? 0.989 -13.266 -13.958 1.00 76.25 86 GLY A CA 1
ATOM 688 C C . GLY A 1 86 ? 1.851 -13.716 -15.144 1.00 76.25 86 GLY A C 1
ATOM 689 O O . GLY A 1 86 ? 1.495 -14.668 -15.833 1.00 76.25 86 GLY A O 1
ATOM 690 N N . ARG A 1 87 ? 2.978 -13.036 -15.390 1.00 59.16 87 ARG A N 1
ATOM 691 C CA . ARG A 1 87 ? 3.884 -13.289 -16.517 1.00 59.16 87 ARG A CA 1
ATOM 692 C C . ARG A 1 87 ? 5.068 -14.196 -16.161 1.00 59.16 87 ARG A C 1
ATOM 694 O O . ARG A 1 87 ? 5.670 -14.756 -17.072 1.00 59.16 87 ARG A O 1
ATOM 701 N N . TYR A 1 88 ? 5.374 -14.350 -14.873 1.00 48.66 88 TYR A N 1
ATOM 702 C CA . TYR A 1 88 ? 6.429 -15.223 -14.354 1.00 48.66 88 TYR A CA 1
ATOM 703 C C . TYR A 1 88 ? 5.809 -16.308 -13.456 1.00 48.66 88 TYR A C 1
ATOM 705 O O . TYR A 1 88 ? 5.549 -16.023 -12.284 1.00 48.66 88 TYR A O 1
ATOM 713 N N . PRO A 1 89 ? 5.506 -17.502 -14.007 1.00 46.19 89 PRO A N 1
ATOM 714 C CA . PRO A 1 89 ? 5.074 -18.658 -13.223 1.00 46.19 89 PRO A CA 1
ATOM 715 C C . PRO A 1 89 ? 6.201 -19.242 -12.362 1.00 46.19 89 PRO A C 1
ATOM 717 O O . PRO A 1 89 ? 7.385 -19.107 -12.752 1.00 46.19 89 PRO A O 1
#

Radius of gyration: 13.92 Å; chains: 1; bounding box: 32×29×34 Å

Sequence (89 aa):
MHELLRQYAAEQRDPAAAAAHAAYFAVWMATRVPELRDERQGEALHLIALEFGNVEAAWQTALADNRFDWLAQMAEPLSRFAHLRGRYP